Protein AF-A0A928R614-F1 (afdb_monomer_lite)

Foldseek 3Di:
DVVVVVVVVCVVCVLLVDDDPDAAEDEEEDEQQDFLLVCVVVDDSRHWYWYQYAYPVRDRPDIDTPVQSVVCCVVPNRGDGNVVRDD

pLDDT: mean 83.49, std 11.6, range [51.22, 97.06]

Structure (mmCIF, N/CA/C/O backbone):
data_AF-A0A928R614-F1
#
_entry.id   AF-A0A928R614-F1
#
loop_
_atom_site.group_PDB
_atom_site.id
_atom_site.type_symbol
_atom_site.label_atom_id
_atom_site.label_alt_id
_atom_site.label_comp_id
_atom_site.label_asym_id
_atom_site.label_entity_id
_atom_site.label_seq_id
_atom_site.pdbx_PDB_ins_code
_atom_site.Cartn_x
_atom_site.Cartn_y
_atom_site.Cartn_z
_atom_site.occupancy
_atom_site.B_iso_or_equiv
_atom_site.auth_seq_id
_atom_site.auth_comp_id
_atom_site.auth_asym_id
_atom_site.auth_atom_id
_atom_site.pdbx_PDB_model_num
ATOM 1 N N . MET A 1 1 ? -5.223 -6.880 28.181 1.00 51.22 1 MET A N 1
ATOM 2 C CA . MET A 1 1 ? -4.228 -5.808 27.938 1.00 51.22 1 MET A CA 1
ATOM 3 C C . MET A 1 1 ? -4.363 -5.220 26.526 1.00 51.22 1 MET A C 1
ATOM 5 O O . MET A 1 1 ? -4.445 -4.007 26.423 1.00 51.22 1 MET A O 1
ATOM 9 N N . LEU A 1 2 ? -4.526 -6.034 25.469 1.00 54.81 2 LEU A N 1
ATOM 10 C CA . LEU A 1 2 ? -4.858 -5.569 24.100 1.00 54.81 2 LEU A CA 1
ATOM 11 C C . LEU A 1 2 ? -6.196 -4.811 23.986 1.00 54.81 2 LEU A C 1
ATOM 13 O O . LEU A 1 2 ? -6.290 -3.830 23.256 1.00 54.81 2 LEU A O 1
ATOM 17 N N . SER A 1 3 ? -7.205 -5.215 24.761 1.00 63.28 3 SER A N 1
ATOM 18 C CA . SER A 1 3 ? -8.531 -4.586 24.773 1.00 63.28 3 SER A CA 1
ATOM 19 C C . SER A 1 3 ? -8.502 -3.115 25.193 1.00 63.28 3 SER A C 1
ATOM 21 O O . SER A 1 3 ? -9.194 -2.304 24.596 1.00 63.28 3 SER A O 1
ATOM 23 N N . HIS A 1 4 ? -7.669 -2.743 26.167 1.00 65.31 4 HIS A N 1
ATOM 24 C CA . HIS A 1 4 ? -7.630 -1.372 26.683 1.00 65.31 4 HIS A CA 1
ATOM 25 C C . HIS A 1 4 ? -6.905 -0.397 25.739 1.00 65.31 4 HIS A C 1
ATOM 27 O O . HIS A 1 4 ? -7.241 0.785 25.711 1.00 65.31 4 HIS A O 1
ATOM 33 N N . ILE A 1 5 ? -5.936 -0.893 24.956 1.00 72.00 5 ILE A N 1
ATOM 34 C CA . ILE A 1 5 ? -5.191 -0.113 23.953 1.00 72.00 5 ILE A CA 1
ATOM 35 C C . ILE A 1 5 ? -6.067 0.124 22.721 1.00 72.00 5 ILE A C 1
ATOM 37 O O . ILE A 1 5 ? -6.202 1.263 22.287 1.00 72.00 5 ILE A O 1
ATOM 41 N N . ALA A 1 6 ? -6.728 -0.923 22.219 1.00 64.38 6 ALA A N 1
ATOM 42 C CA . ALA A 1 6 ? -7.657 -0.800 21.099 1.00 64.38 6 ALA A CA 1
ATOM 43 C C . ALA A 1 6 ? -8.834 0.130 21.436 1.00 64.38 6 ALA A C 1
ATOM 45 O O . ALA A 1 6 ? -9.186 0.999 20.643 1.00 64.38 6 ALA A O 1
ATOM 46 N N . LEU A 1 7 ? -9.406 0.004 22.640 1.00 69.50 7 LEU A N 1
ATOM 47 C CA . LEU A 1 7 ? -10.512 0.857 23.081 1.00 69.50 7 LEU A CA 1
ATOM 48 C C . LEU A 1 7 ? -10.080 2.322 23.221 1.00 69.50 7 LEU A C 1
ATOM 50 O O . LEU A 1 7 ? -10.820 3.222 22.837 1.00 69.50 7 LEU A O 1
ATOM 54 N N . ARG A 1 8 ? -8.861 2.563 23.714 1.00 75.06 8 ARG A N 1
ATOM 55 C CA . ARG A 1 8 ? -8.281 3.905 23.783 1.00 75.06 8 ARG A CA 1
ATOM 56 C C . ARG A 1 8 ? -8.060 4.498 22.392 1.00 75.06 8 ARG A C 1
ATOM 58 O O . ARG A 1 8 ? -8.455 5.633 22.172 1.00 75.06 8 ARG A O 1
ATOM 65 N N . GLU A 1 9 ? -7.525 3.730 21.447 1.00 69.94 9 GLU A N 1
ATOM 66 C CA . GLU A 1 9 ? -7.375 4.180 20.058 1.00 69.94 9 GLU A CA 1
ATOM 67 C C . GLU A 1 9 ? -8.711 4.530 19.393 1.00 69.94 9 GLU A C 1
ATOM 69 O O . GLU A 1 9 ? -8.771 5.476 18.608 1.00 69.94 9 GLU A O 1
ATOM 74 N N . ILE A 1 10 ? -9.766 3.763 19.683 1.00 65.75 10 ILE A N 1
ATOM 75 C CA . ILE A 1 10 ? -11.122 4.000 19.172 1.00 65.75 10 ILE A CA 1
ATOM 76 C C . ILE A 1 10 ? -11.706 5.289 19.763 1.00 65.75 10 ILE A C 1
ATOM 78 O O . ILE A 1 10 ? -12.299 6.083 19.036 1.00 65.75 10 ILE A O 1
ATOM 82 N N . LEU A 1 11 ? -11.515 5.519 21.066 1.00 69.50 11 LEU A N 1
ATOM 83 C CA . LEU A 1 11 ? -11.968 6.735 21.744 1.00 69.50 11 LEU A CA 1
ATOM 84 C C . LEU A 1 11 ? -11.176 7.979 21.308 1.00 69.50 11 LEU A C 1
ATOM 86 O O . LEU A 1 11 ? -11.759 9.049 21.163 1.00 69.50 11 LEU A O 1
ATOM 90 N N . GLU A 1 12 ? -9.867 7.842 21.078 1.00 74.81 12 GLU A N 1
ATOM 91 C CA . GLU A 1 12 ? -8.991 8.928 20.616 1.00 74.81 12 GLU A CA 1
ATOM 92 C C . GLU A 1 12 ? -9.179 9.241 19.119 1.00 74.81 12 GLU A C 1
ATOM 94 O O . GLU A 1 12 ? -8.915 10.365 18.698 1.00 74.81 12 GLU A O 1
ATOM 99 N N . ASN A 1 13 ? -9.691 8.296 18.319 1.00 66.50 13 ASN A N 1
ATOM 100 C CA . ASN A 1 13 ? -9.962 8.481 16.889 1.00 66.50 13 ASN A CA 1
ATOM 101 C C . ASN A 1 13 ? -11.439 8.206 16.554 1.00 66.50 13 ASN A C 1
ATOM 103 O O . ASN A 1 13 ? -11.753 7.222 15.876 1.00 66.50 13 ASN A O 1
ATOM 107 N N . PRO A 1 14 ? -12.371 9.088 16.964 1.00 64.25 14 PRO A N 1
ATOM 108 C CA . PRO A 1 14 ? -13.807 8.912 16.726 1.00 64.25 14 PRO A CA 1
ATOM 109 C C . PRO A 1 14 ? -14.175 8.878 15.234 1.00 64.25 14 PRO A C 1
ATOM 111 O O . PRO A 1 14 ? -15.264 8.444 14.862 1.00 64.25 14 PRO A O 1
ATOM 114 N N . THR A 1 15 ? -1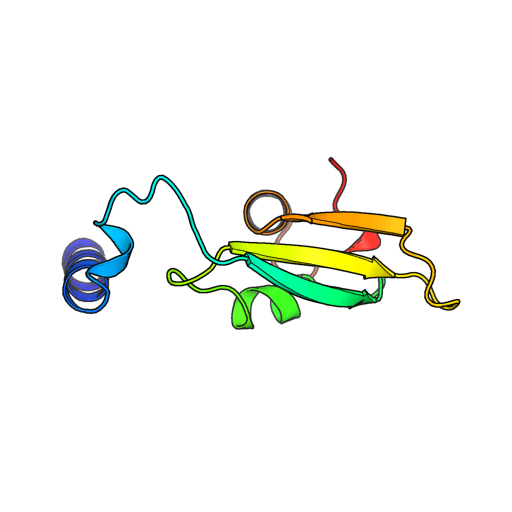3.271 9.307 14.353 1.00 65.62 15 THR A N 1
ATOM 115 C CA . THR A 1 15 ? -13.409 9.186 12.900 1.00 65.62 15 THR A CA 1
ATOM 116 C C . THR A 1 15 ? -13.402 7.740 12.411 1.00 65.62 15 THR A C 1
ATOM 118 O O . THR A 1 15 ? -14.071 7.477 11.416 1.00 65.62 15 THR A O 1
ATOM 121 N N . LYS A 1 16 ? -12.783 6.798 13.144 1.00 63.88 16 LYS A N 1
ATOM 122 C CA . LYS A 1 16 ? -12.842 5.350 12.861 1.00 63.88 16 LYS A CA 1
ATOM 123 C C . LYS A 1 16 ? -14.258 4.767 12.969 1.00 63.88 16 LYS A C 1
ATOM 125 O O . LYS A 1 16 ? -14.533 3.731 12.380 1.00 63.88 16 LYS A O 1
ATOM 130 N N . LEU A 1 17 ? -15.135 5.409 1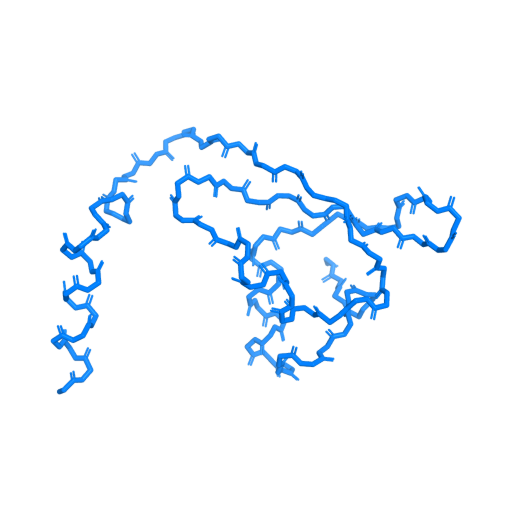3.744 1.00 63.22 17 LEU A N 1
ATOM 131 C CA . LEU A 1 17 ? -16.501 4.948 14.021 1.00 63.22 17 LEU A CA 1
ATOM 132 C C . LEU A 1 17 ? -17.563 5.632 13.150 1.00 63.22 17 LEU A C 1
ATOM 134 O O . LEU A 1 17 ? -18.738 5.282 13.230 1.00 63.22 17 LEU A O 1
ATOM 138 N N . LYS A 1 18 ? -17.182 6.633 12.348 1.00 66.94 18 LYS A N 1
ATOM 139 C CA . LYS A 1 18 ? -18.120 7.317 11.455 1.00 66.94 18 LYS A CA 1
ATOM 140 C C . LYS A 1 18 ? -18.235 6.543 10.150 1.00 66.94 18 LYS A C 1
ATOM 142 O O . LYS A 1 18 ? -17.276 6.498 9.384 1.00 66.94 18 LYS A O 1
ATOM 147 N N . GLU A 1 19 ? -19.423 6.020 9.860 1.00 62.25 19 GLU A N 1
ATOM 148 C CA . GLU A 1 19 ? -19.767 5.605 8.501 1.00 62.25 19 GLU A CA 1
ATOM 149 C C . GLU A 1 19 ? -19.692 6.825 7.578 1.00 62.25 19 GLU A C 1
ATOM 151 O O . GLU A 1 19 ? -20.355 7.844 7.795 1.00 62.25 19 GLU A O 1
ATOM 156 N N . ARG A 1 20 ? -18.830 6.745 6.566 1.00 63.94 20 ARG A N 1
ATOM 157 C CA . ARG A 1 20 ? -18.654 7.792 5.563 1.00 63.94 20 ARG A CA 1
ATOM 158 C C . ARG A 1 20 ? -18.999 7.209 4.200 1.00 63.94 20 ARG A C 1
ATOM 160 O O . ARG A 1 20 ? -18.328 6.298 3.733 1.00 63.94 20 ARG A O 1
ATOM 167 N N . THR A 1 21 ? -20.023 7.758 3.554 1.00 68.25 21 THR A N 1
ATOM 168 C CA . THR A 1 21 ? -20.360 7.445 2.154 1.00 68.25 21 THR A CA 1
ATOM 169 C C . THR A 1 21 ? -19.385 8.085 1.168 1.00 68.25 21 THR A C 1
ATOM 171 O O . THR A 1 21 ? -19.253 7.611 0.045 1.00 68.25 21 THR A O 1
ATOM 174 N N . LEU A 1 22 ? -18.687 9.145 1.587 1.00 73.69 22 LEU A N 1
ATOM 175 C CA . LEU A 1 22 ? -17.660 9.838 0.817 1.00 73.69 22 LEU A CA 1
ATOM 176 C C . LEU A 1 22 ? -16.459 10.142 1.716 1.00 73.69 22 LEU A C 1
ATOM 178 O O . LEU A 1 22 ? -16.606 10.695 2.810 1.00 73.69 22 LEU A O 1
ATOM 182 N N . LEU A 1 23 ? -15.269 9.796 1.234 1.00 78.69 23 LEU A N 1
ATOM 183 C CA . LEU A 1 23 ? -13.994 10.078 1.881 1.00 78.69 23 LEU A CA 1
ATOM 184 C C . LEU A 1 23 ? -13.178 11.007 0.977 1.00 78.69 23 LEU A C 1
ATOM 186 O O . LEU A 1 23 ? -13.098 10.751 -0.226 1.00 78.69 23 LEU A O 1
ATOM 190 N N . PRO A 1 24 ? -12.558 12.072 1.515 1.00 84.19 24 PRO A N 1
ATOM 191 C CA . PRO A 1 24 ? -11.560 12.805 0.751 1.00 84.19 24 PRO A CA 1
ATOM 192 C C . PRO A 1 24 ? -10.431 11.840 0.376 1.00 84.19 24 PRO A C 1
ATOM 194 O O . PRO A 1 24 ? -9.993 11.054 1.214 1.00 84.19 24 PRO A O 1
ATOM 197 N N . ALA A 1 25 ? -9.976 11.881 -0.874 1.00 88.62 25 ALA A N 1
ATOM 198 C CA . ALA A 1 25 ? -8.876 11.046 -1.337 1.00 88.62 25 ALA A CA 1
ATOM 199 C C . ALA A 1 25 ? -7.577 11.854 -1.384 1.00 88.62 25 ALA A C 1
ATOM 201 O O . ALA A 1 25 ? -7.566 13.007 -1.825 1.00 88.62 25 ALA A O 1
ATOM 202 N N . LYS A 1 26 ? -6.473 11.241 -0.959 1.00 91.81 26 LYS A N 1
ATOM 203 C CA . LYS A 1 26 ? -5.132 11.802 -1.098 1.00 91.81 26 LYS A CA 1
ATOM 204 C C . LYS A 1 26 ? -4.323 10.922 -2.032 1.00 91.81 26 LYS A C 1
ATOM 206 O O . LYS A 1 26 ? -4.197 9.722 -1.813 1.00 91.81 26 LYS A O 1
ATOM 211 N N . THR A 1 27 ? -3.791 11.538 -3.079 1.00 93.50 27 THR A N 1
ATOM 212 C CA . THR A 1 27 ? -3.020 10.824 -4.095 1.00 93.50 27 THR A CA 1
ATOM 213 C C . THR A 1 27 ? -1.534 11.060 -3.876 1.00 93.50 27 THR A C 1
ATOM 215 O O . THR A 1 27 ? -1.113 12.197 -3.653 1.00 93.50 27 THR A O 1
ATOM 218 N N . PHE A 1 28 ? -0.745 9.994 -3.953 1.00 91.38 28 PHE A N 1
ATOM 219 C CA . PHE A 1 28 ? 0.711 10.032 -3.855 1.00 91.38 28 PHE A CA 1
ATOM 220 C C . PHE A 1 28 ? 1.336 9.329 -5.054 1.00 91.38 28 PHE A C 1
ATOM 222 O O . PHE A 1 28 ? 0.752 8.391 -5.587 1.00 91.38 28 PHE A O 1
ATOM 229 N N . CYS A 1 29 ? 2.544 9.743 -5.429 1.00 94.38 29 CYS A N 1
ATOM 230 C CA . CYS A 1 29 ? 3.383 8.986 -6.352 1.00 94.38 29 CYS A CA 1
ATOM 231 C C . CYS A 1 29 ? 4.538 8.357 -5.573 1.00 94.38 29 CYS A C 1
ATOM 233 O O . CYS A 1 29 ? 5.185 9.037 -4.772 1.00 94.38 29 CYS A O 1
ATOM 235 N N . ALA A 1 30 ? 4.796 7.074 -5.801 1.00 94.00 30 ALA A N 1
ATOM 236 C CA . ALA A 1 30 ? 5.867 6.341 -5.143 1.00 94.00 30 ALA A CA 1
ATOM 237 C C . ALA A 1 30 ? 6.635 5.490 -6.155 1.00 94.00 30 ALA A C 1
ATOM 239 O O . ALA A 1 30 ? 6.033 4.841 -7.003 1.00 94.00 30 ALA A O 1
ATOM 240 N N . SER A 1 31 ? 7.965 5.483 -6.056 1.00 94.94 31 SER A N 1
ATOM 241 C CA . SER A 1 31 ? 8.795 4.625 -6.907 1.00 94.94 31 SER A CA 1
ATOM 242 C C . SER A 1 31 ? 8.446 3.155 -6.685 1.00 94.94 31 SER A C 1
ATOM 244 O O . SER A 1 31 ? 8.294 2.721 -5.543 1.00 94.94 31 SER A O 1
ATOM 246 N N . GLU A 1 32 ? 8.408 2.372 -7.758 1.00 94.50 32 GLU A N 1
ATOM 247 C CA . GLU A 1 32 ? 8.207 0.921 -7.713 1.00 94.50 32 GLU A CA 1
ATOM 248 C C . GLU A 1 32 ? 9.223 0.190 -6.820 1.00 94.50 32 GLU A C 1
ATOM 250 O O . GLU A 1 32 ? 8.916 -0.841 -6.224 1.00 94.50 32 GLU A O 1
ATOM 255 N N . THR A 1 33 ? 10.415 0.768 -6.646 1.00 93.88 33 THR A N 1
ATOM 256 C CA . THR A 1 33 ? 11.479 0.216 -5.798 1.00 93.88 33 THR A CA 1
ATOM 257 C C . THR A 1 33 ? 11.322 0.545 -4.313 1.00 93.88 33 THR A C 1
ATOM 259 O O . THR A 1 33 ? 12.048 -0.010 -3.481 1.00 93.88 33 THR A O 1
ATOM 262 N N . ALA A 1 34 ? 10.393 1.439 -3.960 1.00 91.88 34 ALA A N 1
ATOM 263 C CA . ALA A 1 34 ? 10.168 1.844 -2.583 1.00 91.88 34 ALA A CA 1
ATOM 264 C C . ALA A 1 34 ? 9.623 0.679 -1.747 1.00 91.88 34 ALA A C 1
ATOM 266 O O . ALA A 1 34 ? 8.857 -0.157 -2.218 1.00 91.88 34 ALA A O 1
ATOM 267 N N . SER A 1 35 ? 10.003 0.648 -0.471 1.00 91.31 35 SER A N 1
ATOM 268 C CA . SER A 1 35 ? 9.452 -0.303 0.495 1.00 91.31 35 SER A CA 1
ATOM 269 C C . SER A 1 35 ? 8.054 0.137 0.932 1.00 91.31 35 SER A C 1
ATOM 271 O O . SER A 1 35 ? 7.854 1.302 1.289 1.00 91.31 35 SER A O 1
ATOM 273 N N . ALA A 1 36 ? 7.109 -0.801 1.010 1.00 87.81 36 ALA A N 1
ATOM 274 C CA . ALA A 1 36 ? 5.731 -0.531 1.426 1.00 87.81 36 ALA A CA 1
ATOM 275 C C . ALA A 1 36 ? 5.627 0.070 2.845 1.00 87.81 36 ALA A C 1
ATOM 277 O O . ALA A 1 36 ? 4.711 0.837 3.141 1.00 87.81 36 ALA A O 1
ATOM 278 N N . SER A 1 37 ? 6.618 -0.179 3.709 1.00 87.62 37 SER A N 1
ATOM 279 C CA . SER A 1 37 ? 6.738 0.461 5.029 1.00 87.62 37 SER A CA 1
ATOM 280 C C . SER A 1 37 ? 6.770 1.995 5.007 1.00 87.62 37 SER A C 1
ATOM 282 O O . SER A 1 37 ? 6.380 2.622 5.993 1.00 87.62 37 SER A O 1
ATOM 284 N N . VAL A 1 38 ? 7.227 2.617 3.915 1.00 87.00 38 VAL A N 1
ATOM 285 C CA . VAL A 1 38 ? 7.231 4.082 3.774 1.00 87.00 38 VAL A CA 1
ATOM 286 C C . VAL A 1 38 ? 5.801 4.609 3.649 1.00 87.00 38 VAL A C 1
ATOM 288 O O . VAL A 1 38 ? 5.485 5.651 4.218 1.00 87.00 38 VAL A O 1
ATOM 291 N N . LEU A 1 39 ? 4.925 3.854 2.981 1.00 86.38 39 LEU A N 1
ATOM 292 C CA . LEU A 1 39 ? 3.528 4.224 2.769 1.00 86.38 39 LEU A CA 1
ATOM 293 C C . LEU A 1 39 ? 2.674 4.044 4.024 1.00 86.38 39 LEU A C 1
ATOM 295 O O . LEU A 1 39 ? 1.763 4.834 4.241 1.00 86.38 39 LEU A O 1
ATOM 299 N N . LEU A 1 40 ? 3.010 3.090 4.902 1.00 84.06 40 LEU A N 1
ATOM 300 C CA . LEU A 1 40 ? 2.306 2.906 6.181 1.00 84.06 40 LEU A CA 1
ATOM 301 C C . LEU A 1 40 ? 2.278 4.177 7.039 1.00 84.06 40 LEU A C 1
ATOM 303 O O . LEU A 1 40 ? 1.313 4.415 7.756 1.00 84.06 40 LEU A O 1
ATOM 307 N N . LYS A 1 41 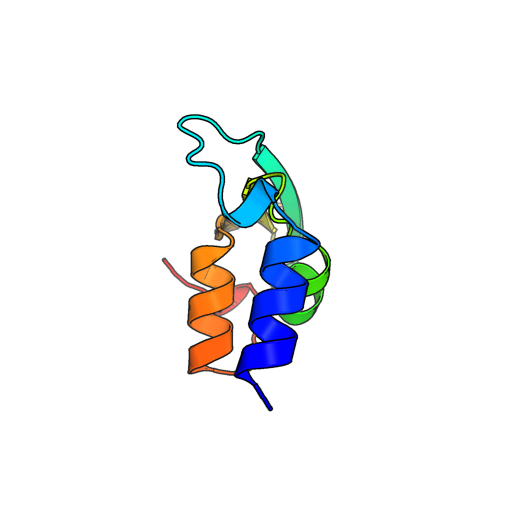? 3.325 5.005 6.959 1.00 84.44 41 LYS A N 1
ATOM 308 C CA . LYS A 1 41 ? 3.408 6.273 7.701 1.00 84.44 41 LYS A CA 1
ATOM 309 C C . LYS A 1 41 ? 2.492 7.364 7.143 1.00 84.44 41 LYS A C 1
ATOM 311 O O . LYS A 1 41 ? 2.328 8.395 7.786 1.00 84.44 41 LYS A O 1
ATOM 316 N N . LEU A 1 42 ? 1.963 7.166 5.938 1.00 84.12 42 LEU A N 1
ATOM 317 C CA . LEU A 1 42 ? 1.112 8.120 5.232 1.00 84.12 42 LEU A CA 1
ATOM 318 C C . LEU A 1 42 ? -0.376 7.778 5.356 1.00 84.12 42 LEU A C 1
ATOM 320 O O . LEU A 1 42 ? -1.202 8.638 5.060 1.00 84.12 42 LEU A O 1
ATOM 324 N N . LEU A 1 43 ? -0.707 6.561 5.799 1.00 84.44 43 LEU A N 1
ATOM 325 C CA . LEU A 1 43 ? -2.086 6.116 5.985 1.00 84.44 43 LEU A CA 1
ATOM 326 C C . LEU A 1 43 ? -2.769 6.918 7.096 1.00 84.44 43 LEU A C 1
ATOM 328 O O . LEU A 1 43 ? -2.179 7.184 8.147 1.00 84.44 43 LEU A O 1
ATOM 332 N N . SER A 1 44 ? -4.024 7.294 6.867 1.00 83.19 44 SER A N 1
ATOM 333 C CA . SER A 1 44 ? -4.829 8.066 7.811 1.00 83.19 44 SER A CA 1
ATOM 334 C C . SER A 1 44 ? -6.276 7.606 7.777 1.00 83.19 44 SER A C 1
ATOM 336 O O . SER A 1 44 ? -6.796 7.237 6.737 1.00 83.19 44 SER A O 1
ATOM 338 N N . TYR A 1 45 ? -6.967 7.709 8.908 1.00 77.81 45 TYR A N 1
ATOM 339 C CA . TYR A 1 45 ? -8.404 7.433 8.977 1.00 77.81 45 TYR A CA 1
ATOM 340 C C . TYR A 1 45 ? -9.265 8.583 8.435 1.00 77.81 45 TYR A C 1
ATOM 342 O O . TYR A 1 45 ? -10.482 8.450 8.301 1.00 77.81 45 TYR A O 1
ATOM 350 N N . ASP A 1 46 ? -8.656 9.735 8.148 1.00 82.19 46 ASP A N 1
ATOM 351 C CA . ASP A 1 46 ? -9.390 10.925 7.723 1.00 82.19 46 ASP A CA 1
ATOM 352 C C . ASP A 1 46 ? -9.579 11.027 6.213 1.00 82.19 46 ASP A C 1
ATOM 354 O O . ASP A 1 46 ? -10.501 11.719 5.773 1.00 82.19 46 ASP A O 1
ATOM 358 N N . TYR A 1 47 ? -8.741 10.340 5.439 1.00 85.31 47 TYR A N 1
ATOM 359 C CA . TYR A 1 47 ? -8.744 10.348 3.984 1.00 85.31 47 TYR A CA 1
ATOM 360 C C . TYR A 1 47 ? -8.358 8.978 3.438 1.00 85.31 47 TYR A C 1
ATOM 362 O O . TYR A 1 47 ? -7.654 8.227 4.092 1.00 85.31 47 TYR A O 1
ATOM 370 N N . PHE A 1 48 ? -8.793 8.682 2.219 1.00 87.94 48 PHE A N 1
ATOM 371 C CA . PHE A 1 48 ? -8.428 7.461 1.511 1.00 87.94 48 PHE A CA 1
ATOM 372 C C . PHE A 1 48 ? -7.163 7.688 0.674 1.00 87.94 48 PHE A C 1
ATOM 374 O O . PHE A 1 48 ? -7.136 8.608 -0.149 1.00 87.94 48 PHE A O 1
ATOM 381 N N . CYS A 1 49 ? -6.110 6.888 0.852 1.00 91.19 49 CYS A N 1
ATOM 382 C CA . CYS A 1 49 ? -4.909 7.002 0.021 1.00 91.19 49 CYS A CA 1
ATOM 383 C C . CYS A 1 49 ? -5.022 6.216 -1.290 1.00 91.19 49 CYS A C 1
ATOM 385 O O . CYS A 1 49 ? -5.307 5.017 -1.304 1.00 91.19 49 CYS A O 1
ATOM 387 N N . ILE A 1 50 ? -4.683 6.894 -2.385 1.00 93.19 50 ILE A N 1
ATOM 388 C CA . ILE A 1 50 ? -4.434 6.299 -3.700 1.00 93.19 50 ILE A CA 1
ATOM 389 C C . ILE A 1 50 ? -2.948 6.484 -4.007 1.00 93.19 50 ILE A C 1
ATOM 391 O O . ILE A 1 50 ? -2.420 7.596 -3.923 1.00 93.19 50 ILE A O 1
ATOM 395 N N . ILE A 1 51 ? -2.253 5.402 -4.335 1.00 93.94 51 ILE A N 1
ATOM 396 C CA . ILE A 1 51 ? -0.811 5.394 -4.549 1.00 93.94 51 ILE A CA 1
ATOM 397 C C . ILE A 1 51 ? -0.534 5.025 -6.001 1.00 93.94 51 ILE A C 1
ATOM 399 O O . ILE A 1 51 ? -0.656 3.870 -6.392 1.00 93.94 51 ILE A O 1
ATOM 403 N N . ASN A 1 52 ? -0.107 6.005 -6.788 1.00 95.44 52 ASN A N 1
ATOM 404 C CA . ASN A 1 52 ? 0.406 5.770 -8.128 1.00 95.44 52 ASN A CA 1
ATOM 405 C C . ASN A 1 52 ? 1.848 5.271 -8.014 1.00 95.44 52 ASN A C 1
ATOM 407 O O . ASN A 1 52 ? 2.741 5.997 -7.566 1.00 95.44 52 ASN A O 1
ATOM 411 N N . VAL A 1 53 ? 2.074 4.025 -8.402 1.00 95.12 53 VAL A N 1
ATOM 412 C CA . VAL A 1 53 ? 3.410 3.446 -8.497 1.00 95.12 53 VAL A CA 1
ATOM 413 C C . VAL A 1 53 ? 4.031 3.905 -9.806 1.00 95.12 53 VAL A C 1
ATOM 415 O O . VAL A 1 53 ? 3.396 3.797 -10.856 1.00 95.12 53 VAL A O 1
ATOM 418 N N . ILE A 1 54 ? 5.245 4.443 -9.733 1.00 96.75 54 ILE A N 1
ATOM 419 C CA . ILE A 1 54 ? 5.966 4.974 -10.889 1.00 96.75 54 ILE A CA 1
ATOM 420 C C . ILE A 1 54 ? 7.285 4.239 -11.135 1.00 96.75 54 ILE A C 1
ATOM 422 O O . ILE A 1 54 ? 7.980 3.865 -10.182 1.00 96.75 54 ILE A O 1
ATOM 426 N N . ASP A 1 55 ? 7.633 4.067 -12.409 1.00 96.12 55 ASP A N 1
ATOM 427 C CA . ASP A 1 55 ? 8.943 3.570 -12.837 1.00 96.12 55 ASP A CA 1
ATOM 428 C C . ASP A 1 55 ? 10.031 4.662 -12.744 1.00 96.12 55 ASP A C 1
ATOM 430 O O . ASP A 1 55 ? 9.793 5.806 -12.344 1.00 96.12 55 ASP A O 1
ATOM 434 N N . GLU A 1 56 ? 11.254 4.309 -13.132 1.00 95.44 56 GLU A N 1
ATOM 435 C CA . GLU A 1 56 ? 12.399 5.225 -13.226 1.00 95.44 56 GLU A CA 1
ATOM 436 C C . GLU A 1 56 ? 12.224 6.363 -14.253 1.00 95.44 56 GLU A C 1
ATOM 438 O O . GLU A 1 56 ? 12.899 7.388 -14.156 1.00 95.44 56 GLU A O 1
ATOM 443 N N . ASN A 1 57 ? 11.287 6.220 -15.194 1.00 97.00 57 ASN A N 1
ATOM 444 C CA . ASN A 1 57 ? 10.938 7.219 -16.205 1.00 97.00 57 ASN A CA 1
ATOM 445 C C . ASN A 1 57 ? 9.732 8.087 -15.790 1.00 97.00 57 ASN A C 1
ATOM 447 O O . ASN A 1 57 ? 9.296 8.942 -16.561 1.00 97.00 57 ASN A O 1
ATOM 451 N N . ASN A 1 58 ? 9.225 7.922 -14.562 1.00 93.75 58 ASN A N 1
ATOM 452 C CA . ASN A 1 58 ? 8.021 8.562 -14.019 1.00 93.75 58 ASN A CA 1
ATOM 453 C C . ASN A 1 58 ? 6.707 8.174 -14.721 1.00 93.75 58 ASN A C 1
ATOM 455 O O . ASN A 1 58 ? 5.713 8.897 -14.613 1.00 93.75 58 ASN A O 1
ATOM 459 N N . HIS A 1 59 ? 6.663 7.038 -15.413 1.00 97.06 59 HIS A N 1
ATOM 460 C CA . HIS A 1 59 ? 5.409 6.480 -15.902 1.00 97.06 59 HIS A CA 1
ATOM 461 C C . HIS A 1 59 ? 4.681 5.756 -14.780 1.00 97.06 59 HIS A C 1
ATOM 463 O O . HIS A 1 59 ? 5.293 5.029 -14.003 1.00 97.06 59 HIS A O 1
ATOM 469 N N . ILE A 1 60 ? 3.360 5.922 -14.723 1.00 96.06 60 ILE A N 1
ATOM 470 C CA . ILE A 1 60 ? 2.521 5.167 -13.793 1.00 96.06 60 ILE A CA 1
ATOM 471 C C . ILE A 1 60 ? 2.458 3.719 -14.282 1.00 96.06 60 ILE A C 1
ATOM 473 O O . ILE A 1 60 ? 1.908 3.447 -15.349 1.00 96.06 60 ILE A O 1
ATOM 477 N N . THR A 1 61 ? 3.014 2.802 -13.497 1.00 94.88 61 THR A N 1
ATOM 478 C CA . THR A 1 61 ? 3.016 1.363 -13.783 1.00 94.88 61 THR A CA 1
ATOM 479 C C . THR A 1 61 ? 1.898 0.632 -13.059 1.00 94.88 61 THR A C 1
ATOM 481 O O . THR A 1 61 ? 1.407 -0.377 -13.562 1.00 94.88 61 THR A O 1
ATOM 484 N N . ASN A 1 62 ? 1.472 1.135 -11.897 1.00 93.38 62 ASN A N 1
ATOM 485 C CA . ASN A 1 62 ? 0.387 0.546 -11.120 1.00 93.38 62 ASN A CA 1
ATOM 486 C C . ASN A 1 62 ? -0.334 1.596 -10.256 1.00 93.38 62 ASN A C 1
ATOM 488 O O . ASN A 1 62 ? 0.221 2.656 -9.964 1.00 93.38 62 ASN A O 1
ATOM 492 N N . ILE A 1 63 ? -1.558 1.300 -9.818 1.00 94.19 63 ILE A N 1
ATOM 493 C CA . ILE A 1 63 ? -2.319 2.119 -8.867 1.00 94.19 63 ILE A CA 1
ATOM 494 C C . ILE A 1 63 ? -2.712 1.230 -7.691 1.00 94.19 63 ILE A C 1
ATOM 496 O O . ILE A 1 63 ? -3.477 0.290 -7.842 1.00 94.19 63 ILE A O 1
ATOM 500 N N . LEU A 1 64 ? -2.198 1.544 -6.507 1.00 92.75 64 LEU A N 1
ATOM 501 C CA . LEU A 1 64 ? -2.447 0.792 -5.283 1.00 92.75 64 LEU A CA 1
ATOM 502 C C . LEU A 1 64 ? -3.339 1.581 -4.328 1.00 92.75 64 LEU A C 1
ATOM 504 O O . LEU A 1 64 ? -3.280 2.810 -4.254 1.00 92.75 64 LEU A O 1
ATOM 508 N N . THR A 1 65 ? -4.131 0.860 -3.543 1.00 91.94 65 THR A N 1
ATOM 509 C CA . THR A 1 65 ? -4.912 1.419 -2.435 1.00 91.94 65 THR A CA 1
ATOM 510 C C . THR A 1 65 ? -4.298 1.040 -1.091 1.00 91.94 65 THR A C 1
ATOM 512 O O . THR A 1 65 ? -3.429 0.167 -1.003 1.00 91.94 65 THR A O 1
ATOM 515 N N . GLU A 1 66 ? -4.777 1.665 -0.015 1.00 89.31 66 GLU A N 1
ATOM 516 C CA . GLU A 1 66 ? -4.420 1.270 1.355 1.00 89.31 66 GLU A CA 1
ATOM 517 C C . GLU A 1 66 ? -4.664 -0.222 1.604 1.00 89.31 66 GLU A C 1
ATOM 519 O O . GLU A 1 66 ? -3.828 -0.890 2.211 1.00 89.31 66 GLU A O 1
ATOM 524 N N . THR A 1 67 ? -5.772 -0.756 1.082 1.00 89.56 67 THR A N 1
ATOM 525 C CA . THR A 1 67 ? -6.137 -2.169 1.211 1.00 89.56 67 THR A CA 1
ATOM 526 C C . THR A 1 67 ? -5.084 -3.070 0.576 1.00 89.56 67 THR A C 1
ATOM 528 O O . THR A 1 67 ? -4.586 -3.974 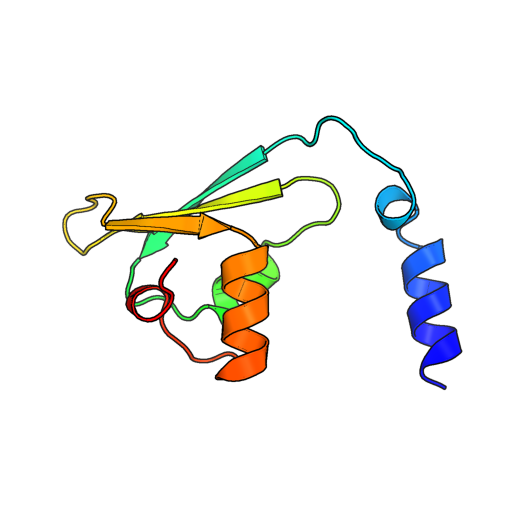1.243 1.00 89.56 67 THR A O 1
ATOM 531 N N . HIS A 1 68 ? -4.667 -2.785 -0.664 1.00 91.50 68 HIS A N 1
ATOM 532 C CA . HIS A 1 68 ? -3.657 -3.596 -1.359 1.00 91.50 68 HIS A CA 1
ATOM 533 C C . HIS A 1 68 ? -2.338 -3.641 -0.576 1.00 91.50 68 HIS A C 1
ATOM 535 O O . HIS A 1 68 ? -1.726 -4.704 -0.434 1.00 91.50 68 HIS A O 1
ATOM 541 N N . ILE A 1 69 ? -1.936 -2.501 0.000 1.00 89.50 69 ILE A N 1
ATOM 542 C CA . ILE A 1 69 ? -0.727 -2.381 0.822 1.00 89.50 69 ILE A CA 1
ATOM 543 C C . ILE A 1 69 ? -0.859 -3.182 2.120 1.00 89.50 69 ILE A C 1
ATOM 545 O O . ILE A 1 69 ? 0.034 -3.965 2.449 1.00 89.50 69 ILE A O 1
ATOM 549 N N . LEU A 1 70 ? -1.950 -2.999 2.866 1.00 89.50 70 LEU A N 1
ATOM 550 C CA . LEU A 1 70 ? -2.161 -3.659 4.156 1.00 89.50 70 LEU A CA 1
ATOM 551 C C . LEU A 1 70 ? -2.253 -5.180 4.009 1.00 89.50 70 LEU A C 1
ATOM 553 O O . LEU A 1 70 ? -1.657 -5.913 4.803 1.00 89.50 70 LEU A O 1
ATO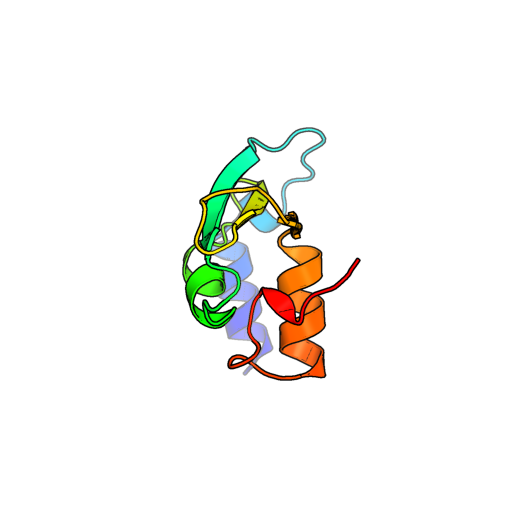M 557 N N . GLU A 1 71 ? -2.946 -5.660 2.978 1.00 90.06 71 GLU A N 1
ATOM 558 C CA . GLU A 1 71 ? -3.059 -7.087 2.684 1.00 90.06 71 GLU A CA 1
ATOM 559 C C . GLU A 1 71 ? -1.700 -7.705 2.361 1.00 90.06 71 GLU A C 1
ATOM 561 O O . GLU A 1 71 ? -1.325 -8.726 2.947 1.00 90.06 71 GLU A O 1
ATOM 566 N N . HIS A 1 72 ? -0.926 -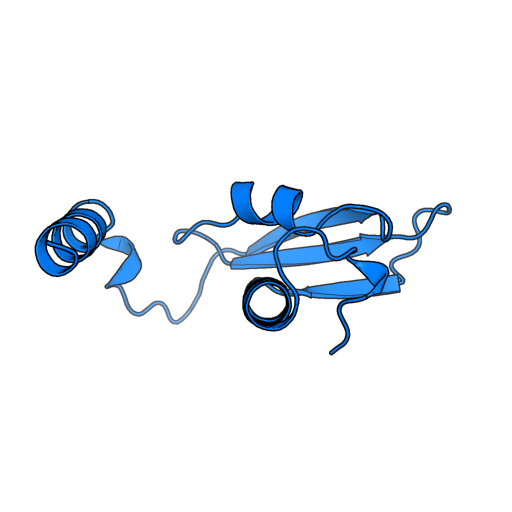7.071 1.478 1.00 89.44 72 HIS A N 1
ATOM 567 C CA . HIS A 1 72 ? 0.382 -7.591 1.100 1.00 89.44 72 HIS A CA 1
ATOM 568 C C . HIS A 1 72 ? 1.387 -7.527 2.253 1.00 89.44 72 HIS A C 1
ATOM 570 O O . HIS A 1 72 ? 2.113 -8.494 2.475 1.00 89.44 72 HIS A O 1
ATOM 576 N N . ILE A 1 73 ? 1.401 -6.452 3.045 1.00 88.75 73 ILE A N 1
ATOM 577 C CA . ILE A 1 73 ? 2.278 -6.356 4.221 1.00 88.75 73 ILE A CA 1
ATOM 578 C C . ILE A 1 73 ? 1.934 -7.432 5.252 1.00 88.75 73 ILE A C 1
ATOM 580 O O . ILE A 1 73 ? 2.835 -8.006 5.863 1.00 88.75 73 ILE A O 1
ATOM 584 N N . THR A 1 74 ? 0.651 -7.741 5.430 1.00 87.75 74 THR A N 1
ATOM 585 C CA . THR A 1 74 ? 0.215 -8.787 6.363 1.00 87.75 74 THR A CA 1
ATOM 586 C C . THR A 1 74 ? 0.641 -10.180 5.889 1.00 87.75 74 THR A C 1
ATOM 588 O O . THR A 1 74 ? 1.000 -11.022 6.710 1.00 87.75 74 THR A O 1
ATOM 591 N N . ARG A 1 75 ? 0.647 -10.426 4.573 1.00 87.19 75 ARG A N 1
ATOM 592 C CA . ARG A 1 75 ? 1.043 -11.719 3.985 1.00 87.19 75 ARG A CA 1
ATOM 593 C C . ARG A 1 75 ? 2.558 -11.907 3.869 1.00 87.19 75 ARG A C 1
ATOM 595 O O . ARG A 1 75 ? 3.044 -13.011 4.090 1.00 87.19 75 ARG A O 1
ATOM 602 N N . TYR A 1 76 ? 3.295 -10.855 3.519 1.00 87.31 76 TYR A N 1
ATOM 603 C CA . TYR A 1 76 ? 4.697 -10.946 3.085 1.00 87.31 76 TYR A CA 1
ATOM 604 C C . TYR A 1 76 ? 5.672 -10.110 3.932 1.00 87.31 76 TYR A C 1
ATOM 606 O O . TYR A 1 76 ? 6.889 -10.214 3.772 1.00 87.31 76 TYR A O 1
ATOM 614 N N . GLY A 1 77 ? 5.165 -9.303 4.865 1.00 86.88 77 GLY A N 1
ATOM 615 C CA . GLY A 1 77 ? 5.952 -8.446 5.750 1.00 86.88 77 GLY A CA 1
ATOM 616 C C . GLY A 1 77 ? 6.208 -7.036 5.204 1.00 86.88 77 GLY A C 1
ATOM 617 O O . GLY A 1 77 ? 5.887 -6.686 4.075 1.00 86.88 77 GLY A O 1
ATOM 618 N N . ILE A 1 78 ? 6.819 -6.188 6.037 1.00 82.31 78 ILE A N 1
ATOM 619 C CA . ILE A 1 78 ? 6.927 -4.732 5.805 1.00 82.31 78 ILE A CA 1
ATOM 620 C C . ILE A 1 78 ? 7.976 -4.301 4.762 1.00 82.31 78 ILE A C 1
ATOM 622 O O . ILE A 1 78 ? 8.046 -3.118 4.436 1.00 82.31 78 ILE A O 1
ATOM 626 N N . ARG A 1 79 ? 8.841 -5.217 4.306 1.00 85.94 79 ARG A N 1
ATOM 627 C CA . ARG A 1 79 ? 9.991 -4.917 3.426 1.00 85.94 79 ARG A CA 1
ATOM 628 C C . ARG A 1 79 ? 9.722 -5.174 1.941 1.00 85.94 79 ARG A C 1
ATOM 630 O O . ARG A 1 79 ? 10.647 -5.053 1.143 1.00 85.94 79 ARG A O 1
ATOM 637 N N . ILE A 1 80 ? 8.498 -5.552 1.585 1.00 89.69 80 ILE A N 1
ATOM 638 C CA . ILE A 1 80 ? 8.111 -5.753 0.188 1.00 89.69 80 ILE A CA 1
ATOM 639 C C . ILE A 1 80 ? 8.231 -4.453 -0.605 1.00 89.69 80 ILE A C 1
ATOM 641 O O . ILE A 1 80 ? 7.981 -3.365 -0.066 1.00 89.69 80 ILE A O 1
ATOM 645 N N . LYS A 1 81 ? 8.616 -4.567 -1.875 1.00 91.94 81 LYS A N 1
ATOM 646 C CA . LYS A 1 81 ? 8.638 -3.423 -2.783 1.00 91.94 81 LYS A CA 1
ATOM 647 C C . LYS A 1 81 ? 7.249 -3.189 -3.358 1.00 91.94 81 LYS A C 1
ATOM 649 O O . LYS A 1 81 ? 6.442 -4.112 -3.436 1.00 91.94 81 LYS A O 1
ATOM 654 N N . LEU A 1 82 ? 6.975 -1.960 -3.783 1.00 90.12 82 LEU A N 1
ATOM 655 C CA . LEU A 1 82 ? 5.692 -1.628 -4.409 1.00 90.12 82 LEU A CA 1
ATOM 656 C C . LEU A 1 82 ? 5.497 -2.330 -5.754 1.00 90.12 82 LEU A C 1
ATOM 658 O O . LEU A 1 82 ? 4.370 -2.683 -6.079 1.00 90.12 82 LEU A O 1
ATOM 662 N N . SER A 1 83 ? 6.582 -2.602 -6.483 1.00 91.06 83 SER A N 1
ATOM 663 C CA . SER A 1 83 ? 6.571 -3.425 -7.700 1.00 91.06 83 SER A CA 1
ATOM 664 C C . SER A 1 83 ? 6.006 -4.831 -7.487 1.00 91.06 83 SER A C 1
ATOM 666 O O . SER A 1 83 ? 5.523 -5.457 -8.428 1.00 91.06 83 SER A O 1
ATOM 668 N N . ASP A 1 84 ? 6.095 -5.345 -6.258 1.00 89.06 84 ASP A N 1
ATOM 669 C CA . ASP A 1 84 ? 5.717 -6.718 -5.924 1.00 89.06 84 ASP A CA 1
ATOM 670 C C . ASP A 1 84 ? 4.235 -6.829 -5.533 1.00 89.06 84 ASP A C 1
ATOM 672 O O . ASP A 1 84 ? 3.714 -7.937 -5.401 1.00 89.06 84 ASP A O 1
ATOM 676 N N . ILE A 1 85 ? 3.554 -5.693 -5.348 1.00 88.12 85 ILE A N 1
ATOM 677 C CA . ILE A 1 85 ? 2.138 -5.621 -4.991 1.00 88.12 85 ILE A CA 1
ATOM 678 C C . ILE A 1 85 ? 1.330 -5.580 -6.287 1.00 88.12 85 ILE A C 1
ATOM 680 O O . ILE A 1 85 ? 1.444 -4.636 -7.072 1.00 88.12 85 ILE A O 1
ATOM 684 N N . LYS A 1 86 ? 0.518 -6.615 -6.510 1.00 78.56 86 LYS A N 1
ATOM 685 C CA . LYS A 1 86 ? -0.361 -6.735 -7.679 1.00 78.56 86 LYS A CA 1
ATOM 686 C C . LYS A 1 86 ? -1.824 -6.728 -7.250 1.00 78.56 86 LYS A C 1
ATOM 688 O O . LYS A 1 86 ? -2.133 -7.236 -6.171 1.00 78.56 86 LYS A O 1
ATOM 693 N N . ASP A 1 87 ? -2.667 -6.172 -8.115 1.00 62.81 87 ASP A N 1
ATOM 694 C CA . ASP A 1 87 ? -4.129 -6.296 -8.051 1.00 62.81 87 ASP A CA 1
ATOM 695 C C . ASP A 1 87 ? -4.585 -7.690 -8.511 1.00 62.81 87 ASP A C 1
ATOM 697 O O . ASP A 1 87 ? -3.974 -8.233 -9.467 1.00 62.81 87 ASP A O 1
#

Sequence (87 aa):
MLSHIALREILENPTKLKERTLLPAKTFCASETASASVLLKLLSYDYFCIINVIDENNHITNILTETHILEHITRYGIRIKLSDIKD

Secondary structure (DSSP, 8-state):
-HHHHHHHHHHH-GGGG---S---EEEEEEETTSBHHHHHTT--SSSEEEEEEE-TT--EEEEEEHHHHHHHHHHH-TT-BGGG---

Radius of gyration: 14.85 Å; chains: 1; bounding box: 33×24×44 Å